Protein AF-A0AAN1WHG3-F1 (afdb_monomer_lite)

pLDDT: mean 89.38, std 13.82, range [40.22, 98.0]

Structure (mmCIF, N/CA/C/O backbone):
data_AF-A0AAN1WHG3-F1
#
_entry.id   AF-A0AAN1WHG3-F1
#
loop_
_atom_site.group_PDB
_atom_site.id
_atom_site.type_symbol
_atom_site.label_atom_id
_atom_site.label_alt_id
_atom_site.label_comp_id
_atom_site.label_asym_id
_atom_site.label_entity_id
_atom_site.label_seq_id
_atom_site.pdbx_PDB_ins_code
_atom_site.Cartn_x
_atom_site.Cartn_y
_atom_site.Cartn_z
_atom_site.occupancy
_atom_site.B_iso_or_equiv
_atom_site.auth_seq_id
_atom_site.auth_comp_id
_atom_site.auth_asym_id
_atom_site.auth_atom_id
_atom_site.pdbx_PDB_model_num
ATOM 1 N N . MET A 1 1 ? 24.812 7.444 14.560 1.00 40.22 1 MET A N 1
ATOM 2 C CA . MET A 1 1 ? 23.475 6.914 14.903 1.00 40.22 1 MET A CA 1
ATOM 3 C C . MET A 1 1 ? 23.362 5.545 14.266 1.00 40.22 1 MET A C 1
ATOM 5 O O . MET A 1 1 ? 23.549 5.446 13.061 1.00 40.22 1 MET A O 1
ATOM 9 N N . VAL A 1 2 ? 23.175 4.490 15.058 1.00 43.69 2 VAL A N 1
ATOM 10 C CA . VAL A 1 2 ? 22.998 3.138 14.516 1.00 43.69 2 VAL A CA 1
ATOM 11 C C . VAL A 1 2 ? 21.571 3.063 13.983 1.00 43.69 2 VAL A C 1
ATOM 13 O O . VAL A 1 2 ? 20.627 3.007 14.765 1.00 43.69 2 VAL A O 1
ATOM 16 N N . PHE A 1 3 ? 21.403 3.117 12.661 1.00 47.38 3 PHE A N 1
ATOM 17 C CA . PHE A 1 3 ? 20.163 2.674 12.032 1.00 47.38 3 PHE A CA 1
ATOM 18 C C . PHE A 1 3 ? 20.084 1.168 12.264 1.00 47.38 3 PHE A C 1
ATOM 20 O O . PHE A 1 3 ? 20.718 0.387 11.559 1.00 47.38 3 PHE A O 1
ATOM 27 N N . THR A 1 4 ? 19.367 0.744 13.302 1.00 51.38 4 THR A N 1
ATOM 28 C CA . THR A 1 4 ? 19.010 -0.662 13.449 1.00 51.38 4 THR A CA 1
ATOM 29 C C . THR A 1 4 ? 18.088 -0.993 12.280 1.00 51.38 4 THR A C 1
ATOM 31 O O . THR A 1 4 ? 16.893 -0.710 12.335 1.00 51.38 4 THR A O 1
ATOM 34 N N . MET A 1 5 ? 18.639 -1.551 11.197 1.00 53.88 5 MET A N 1
ATOM 35 C CA . MET A 1 5 ? 17.845 -2.265 10.202 1.00 53.88 5 MET A CA 1
ATOM 36 C C . MET A 1 5 ? 17.252 -3.472 10.924 1.00 53.88 5 MET A C 1
ATOM 38 O O . MET A 1 5 ? 17.862 -4.537 10.982 1.00 53.88 5 MET A O 1
ATOM 42 N N . MET A 1 6 ? 16.108 -3.282 11.582 1.00 63.91 6 MET A N 1
ATOM 43 C CA . MET A 1 6 ? 15.349 -4.400 12.114 1.00 63.91 6 MET A CA 1
ATOM 44 C C . MET A 1 6 ? 14.980 -5.261 10.917 1.00 63.91 6 MET A C 1
ATOM 46 O O . MET A 1 6 ? 14.222 -4.824 10.051 1.00 63.91 6 MET A O 1
ATOM 50 N N . SER A 1 7 ? 15.550 -6.462 10.858 1.00 78.44 7 SER A N 1
ATOM 51 C CA . SER A 1 7 ? 15.148 -7.464 9.884 1.00 78.44 7 SER A CA 1
ATOM 52 C C . SER A 1 7 ? 13.621 -7.587 9.900 1.00 78.44 7 SER A C 1
ATOM 54 O O . SER A 1 7 ? 13.028 -7.536 10.989 1.00 78.44 7 SER A O 1
ATOM 56 N N . PRO A 1 8 ? 12.976 -7.738 8.730 1.00 84.56 8 PRO A N 1
ATOM 57 C CA . PRO A 1 8 ? 11.539 -7.945 8.666 1.00 84.56 8 PRO A CA 1
ATOM 58 C C . PRO A 1 8 ? 11.142 -9.073 9.616 1.00 84.56 8 PRO A C 1
ATOM 60 O O . PRO A 1 8 ? 11.719 -10.163 9.580 1.00 84.56 8 PRO A O 1
ATOM 63 N N . LYS A 1 9 ? 10.193 -8.796 10.511 1.00 91.06 9 LYS A N 1
ATOM 64 C CA . LYS A 1 9 ? 9.676 -9.823 11.415 1.00 91.06 9 LYS A CA 1
ATOM 65 C C . LYS A 1 9 ? 8.826 -10.816 10.608 1.00 91.06 9 LYS A C 1
ATOM 67 O O . LYS A 1 9 ? 8.298 -10.449 9.558 1.00 91.06 9 LYS A O 1
ATOM 72 N N . PRO A 1 10 ? 8.675 -12.070 11.061 1.00 94.75 10 PRO A N 1
ATOM 73 C CA . PRO A 1 10 ? 7.758 -13.002 10.413 1.00 94.75 10 PRO A CA 1
ATOM 74 C C . PRO A 1 10 ? 6.324 -12.460 10.444 1.00 94.75 10 PRO A C 1
ATOM 76 O O . PRO A 1 10 ? 5.955 -11.697 11.340 1.00 94.75 10 PRO A O 1
ATOM 79 N N . ILE A 1 11 ? 5.497 -12.889 9.489 1.00 93.00 11 ILE A N 1
ATOM 80 C CA . ILE A 1 11 ? 4.119 -12.400 9.337 1.00 93.00 11 ILE A CA 1
ATOM 81 C C . ILE A 1 11 ? 3.270 -12.575 10.610 1.00 93.00 11 ILE A C 1
ATOM 83 O O . ILE A 1 11 ? 2.438 -11.722 10.909 1.00 93.00 11 ILE A O 1
ATOM 87 N N . ASP A 1 12 ? 3.529 -13.613 11.412 1.00 94.12 12 ASP A N 1
ATOM 88 C CA . ASP A 1 12 ? 2.815 -13.878 12.670 1.00 94.12 12 ASP A CA 1
ATOM 89 C C . ASP A 1 12 ? 2.963 -12.759 13.704 1.00 94.12 12 ASP A C 1
ATOM 91 O O . ASP A 1 12 ? 2.016 -12.461 14.431 1.00 94.12 12 ASP A O 1
ATOM 95 N N . TYR A 1 13 ? 4.110 -12.074 13.728 1.00 93.19 13 TYR A N 1
ATOM 96 C CA . TYR A 1 13 ? 4.289 -10.902 14.582 1.00 93.19 13 TYR A CA 1
ATOM 97 C C . TYR A 1 13 ? 3.292 -9.794 14.218 1.00 93.19 13 TYR A C 1
ATOM 99 O O . TYR A 1 13 ? 2.700 -9.184 15.103 1.00 93.19 13 TYR A O 1
ATOM 107 N N . TYR A 1 14 ? 3.083 -9.543 12.923 1.00 91.38 14 TYR A N 1
ATOM 108 C CA . TYR A 1 14 ? 2.160 -8.508 12.453 1.00 91.38 14 TYR A CA 1
ATOM 109 C C . TYR A 1 14 ? 0.696 -8.926 12.600 1.00 91.38 14 TYR A C 1
ATOM 111 O O . TYR A 1 14 ? -0.141 -8.077 12.898 1.00 91.38 14 TYR A O 1
ATOM 119 N N . ARG A 1 15 ? 0.387 -10.227 12.489 1.00 92.31 15 ARG A N 1
ATOM 120 C CA . ARG A 1 15 ? -0.941 -10.754 12.842 1.00 92.31 15 ARG A CA 1
ATOM 121 C C . ARG A 1 15 ? -1.295 -10.424 14.291 1.00 92.31 15 ARG A C 1
ATOM 123 O O . ARG A 1 15 ? -2.402 -9.978 14.538 1.00 92.31 15 ARG A O 1
ATOM 130 N N . GLY A 1 16 ? -0.343 -10.523 15.221 1.00 92.12 16 GLY A N 1
ATOM 131 C CA . GLY A 1 16 ? -0.541 -10.103 16.615 1.00 92.12 16 GLY A CA 1
ATOM 132 C C . GLY A 1 16 ? -0.735 -8.593 16.830 1.00 92.12 16 GLY A C 1
ATOM 133 O O . GLY A 1 16 ? -1.121 -8.189 17.922 1.00 92.12 16 GLY A O 1
ATOM 134 N N . LEU A 1 17 ? -0.472 -7.754 15.820 1.00 90.00 17 LEU A N 1
ATOM 135 C CA . LEU A 1 17 ? -0.656 -6.296 15.868 1.00 90.00 17 LEU A CA 1
ATOM 136 C C . LEU A 1 17 ? -1.952 -5.819 15.203 1.00 90.00 17 LEU A C 1
ATOM 138 O O . LEU A 1 17 ? -2.214 -4.620 15.197 1.00 90.00 17 LEU A O 1
ATOM 142 N N . THR A 1 18 ? -2.722 -6.726 14.606 1.00 90.50 18 THR A N 1
ATOM 143 C CA . THR A 1 18 ? -3.941 -6.403 13.859 1.00 90.50 18 THR A CA 1
ATOM 144 C C . THR A 1 18 ? -5.083 -7.282 14.350 1.00 90.50 18 THR A C 1
ATOM 146 O O . THR A 1 18 ? -4.872 -8.431 14.726 1.00 90.50 18 THR A O 1
ATOM 149 N N . SER A 1 19 ? -6.304 -6.753 14.366 1.00 87.12 19 SER A N 1
ATOM 150 C CA . SER A 1 19 ? -7.481 -7.501 14.842 1.00 87.12 19 SER A CA 1
ATOM 151 C C . SER A 1 19 ? -8.330 -8.085 13.709 1.00 87.12 19 SER A C 1
ATOM 153 O O . SER A 1 19 ? -9.312 -8.776 13.974 1.00 87.12 19 SER A O 1
ATOM 155 N N . GLY A 1 20 ? -7.948 -7.839 12.450 1.00 86.12 20 GLY A N 1
ATOM 156 C CA . GLY A 1 20 ? -8.797 -8.109 11.289 1.00 86.12 20 GLY A CA 1
ATOM 157 C C . GLY A 1 20 ? -10.022 -7.185 11.242 1.00 86.12 20 GLY A C 1
ATOM 158 O O . GLY A 1 20 ? -10.215 -6.344 12.116 1.00 86.12 20 GLY A O 1
ATOM 159 N N . GLY A 1 21 ? -10.852 -7.328 10.207 1.00 89.94 21 GLY A N 1
ATOM 160 C CA . GLY A 1 21 ? -12.053 -6.510 10.013 1.00 89.94 21 GLY A CA 1
ATOM 161 C C . GLY A 1 21 ? -12.074 -5.782 8.672 1.00 89.94 21 GLY A C 1
ATOM 162 O O . GLY A 1 21 ? -11.356 -6.148 7.743 1.00 89.94 21 GLY A O 1
ATOM 163 N N . SER A 1 22 ? -12.943 -4.774 8.570 1.00 92.00 22 SER A N 1
ATOM 164 C CA . SER A 1 22 ? -13.053 -3.901 7.397 1.00 92.00 22 SER A CA 1
ATOM 165 C C . SER A 1 22 ? -12.453 -2.538 7.711 1.00 92.00 22 SER A C 1
ATOM 167 O O . SER A 1 22 ? -12.817 -1.925 8.711 1.00 92.00 22 SER A O 1
ATOM 169 N N . TYR A 1 23 ? -11.572 -2.069 6.834 1.00 91.00 23 TYR A N 1
ATOM 170 C CA . TYR A 1 23 ? -10.930 -0.761 6.916 1.00 91.00 23 TYR A CA 1
ATOM 171 C C . TYR A 1 23 ? -11.154 -0.030 5.594 1.00 91.00 23 TYR A C 1
ATOM 173 O O . TYR A 1 23 ? -11.172 -0.660 4.535 1.00 91.00 23 TYR A O 1
ATOM 181 N N . LEU A 1 24 ? -11.352 1.285 5.652 1.00 90.62 24 LEU A N 1
ATOM 182 C CA . LEU A 1 24 ? -11.626 2.119 4.484 1.00 90.62 24 LEU A CA 1
ATOM 183 C C . LEU A 1 24 ? -10.523 3.167 4.343 1.00 90.62 24 LEU A C 1
ATOM 185 O O . LEU A 1 24 ? -10.125 3.780 5.324 1.00 90.62 24 LEU A O 1
ATOM 189 N N . ALA A 1 25 ? -10.060 3.397 3.116 1.00 91.06 25 ALA A N 1
ATOM 190 C CA . ALA A 1 25 ? -9.149 4.486 2.785 1.00 91.06 25 ALA A CA 1
ATOM 191 C C . ALA A 1 25 ? -9.767 5.331 1.671 1.00 91.06 25 ALA A C 1
ATOM 193 O O . ALA A 1 25 ? -10.251 4.799 0.671 1.00 91.06 25 ALA A O 1
ATOM 194 N N . MET A 1 26 ? -9.754 6.651 1.844 1.00 93.69 26 MET A N 1
ATOM 195 C CA . MET A 1 26 ? -10.182 7.590 0.810 1.00 93.69 26 MET A CA 1
ATOM 196 C C . MET A 1 26 ? -8.982 7.946 -0.061 1.00 93.69 26 MET A C 1
ATOM 198 O O . MET A 1 26 ? -8.000 8.482 0.447 1.00 93.69 26 MET A O 1
ATOM 202 N N . LEU A 1 27 ? -9.063 7.638 -1.356 1.00 96.06 27 LEU A N 1
ATOM 203 C CA . LEU A 1 27 ? -7.952 7.799 -2.292 1.00 96.06 27 LEU A CA 1
ATOM 204 C C . LEU A 1 27 ? -8.244 8.883 -3.328 1.00 96.06 27 LEU A C 1
ATOM 206 O O . LEU A 1 27 ? -9.383 9.040 -3.773 1.00 96.06 27 LEU A O 1
ATOM 210 N N . SER A 1 28 ? -7.199 9.589 -3.755 1.00 97.62 28 SER A N 1
ATOM 211 C CA . SER A 1 28 ? -7.247 10.366 -4.993 1.00 97.62 28 SER A CA 1
ATOM 212 C C . SER A 1 28 ? -7.257 9.442 -6.218 1.00 97.62 28 SER A C 1
ATOM 214 O O . SER A 1 28 ? -6.938 8.253 -6.131 1.00 97.62 28 SER A O 1
ATOM 216 N N . GLN A 1 29 ? -7.591 9.994 -7.387 1.00 97.88 29 GLN A N 1
ATOM 217 C CA . GLN A 1 29 ? -7.552 9.246 -8.646 1.00 97.88 29 GLN A CA 1
ATOM 218 C C . GLN A 1 29 ? -6.152 8.681 -8.937 1.00 97.88 29 GLN A C 1
ATOM 220 O O . GLN A 1 29 ? -6.034 7.520 -9.321 1.00 97.88 29 GLN A O 1
ATOM 225 N N . ASP A 1 30 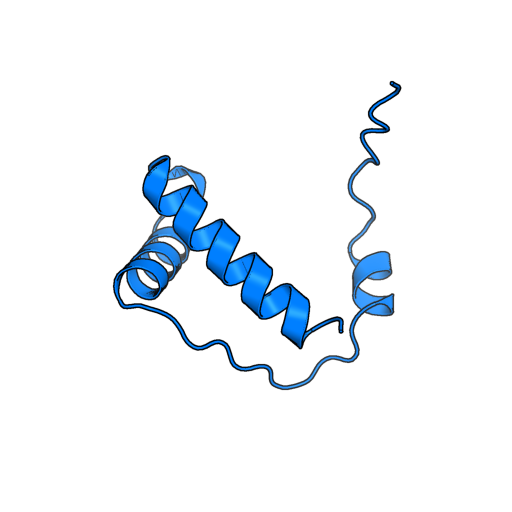? -5.100 9.465 -8.693 1.00 98.00 30 ASP A N 1
ATOM 226 C CA . ASP A 1 30 ? -3.716 9.048 -8.946 1.00 98.00 30 ASP A CA 1
ATOM 227 C C . ASP A 1 30 ? -3.280 7.925 -8.001 1.00 98.00 30 ASP A C 1
ATOM 229 O O . ASP A 1 30 ? -2.640 6.961 -8.417 1.00 98.00 30 ASP A O 1
ATOM 233 N N . GLN A 1 31 ? -3.687 8.003 -6.730 1.00 97.62 31 GLN A N 1
ATOM 234 C CA . GLN A 1 31 ? -3.451 6.938 -5.756 1.00 97.62 31 GLN A CA 1
ATOM 235 C C . GLN A 1 31 ? -4.161 5.644 -6.168 1.00 97.62 31 GLN A C 1
ATOM 237 O O . GLN A 1 31 ? -3.558 4.573 -6.137 1.00 97.62 31 GLN A O 1
ATOM 242 N N . ALA A 1 32 ? -5.420 5.737 -6.607 1.00 97.62 32 ALA A N 1
ATOM 243 C CA . ALA A 1 32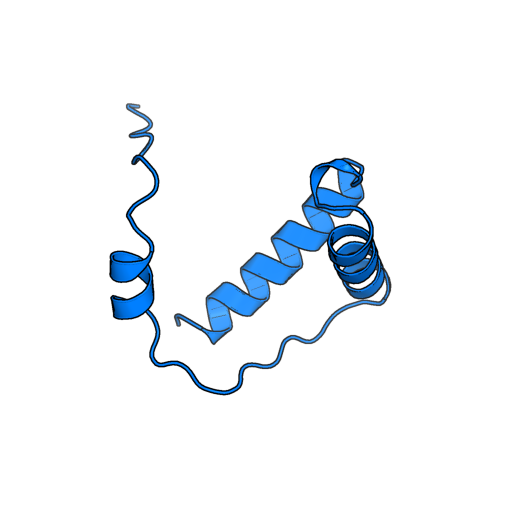 ? -6.165 4.582 -7.097 1.00 97.62 32 ALA A CA 1
ATOM 244 C C . ALA A 1 32 ? -5.512 3.964 -8.350 1.00 97.62 32 ALA A C 1
ATOM 246 O O . ALA A 1 32 ? -5.399 2.741 -8.442 1.00 97.62 32 ALA A O 1
ATOM 247 N N . ALA A 1 33 ? -5.031 4.790 -9.284 1.00 98.00 33 ALA A N 1
ATOM 248 C CA . ALA A 1 33 ? -4.330 4.330 -10.481 1.00 98.00 33 ALA A CA 1
ATOM 249 C C . ALA A 1 33 ? -3.006 3.625 -10.143 1.00 98.00 33 ALA A C 1
ATOM 251 O O . ALA A 1 33 ? -2.726 2.556 -10.689 1.00 98.00 33 ALA A O 1
ATOM 252 N N . ALA A 1 34 ? -2.221 4.176 -9.212 1.00 97.69 34 ALA A N 1
ATOM 253 C CA . ALA A 1 34 ? -0.974 3.568 -8.753 1.00 97.69 34 ALA A CA 1
ATOM 254 C C . ALA A 1 34 ? -1.217 2.197 -8.102 1.00 97.69 34 ALA A C 1
ATOM 256 O O . ALA A 1 34 ? -0.510 1.239 -8.413 1.00 97.69 34 ALA A O 1
ATOM 257 N N . VAL A 1 35 ? -2.252 2.076 -7.260 1.00 97.31 35 VAL A N 1
ATOM 258 C CA . VAL A 1 35 ? -2.659 0.795 -6.655 1.00 97.31 35 VAL A CA 1
ATOM 259 C C . VAL A 1 35 ? -3.038 -0.223 -7.729 1.00 97.31 35 VAL A C 1
ATOM 261 O O . VAL A 1 35 ? -2.571 -1.360 -7.682 1.00 97.31 35 VAL A O 1
ATOM 264 N N . LEU A 1 36 ? -3.847 0.183 -8.712 1.00 97.88 36 LEU A N 1
ATOM 265 C CA . LEU A 1 36 ? -4.288 -0.707 -9.783 1.00 97.88 36 LEU A CA 1
ATOM 266 C C 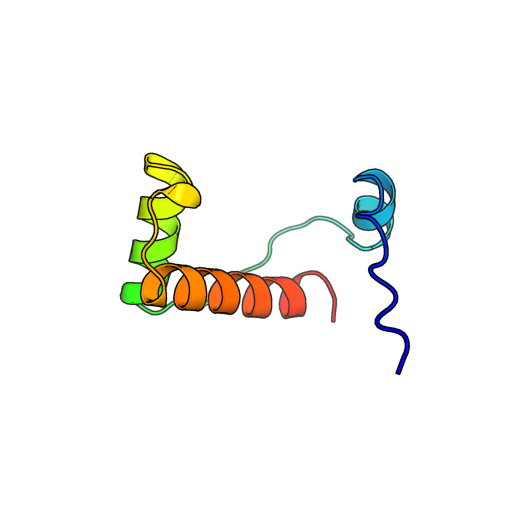. LEU A 1 36 ? -3.104 -1.202 -10.625 1.00 97.88 36 LEU A C 1
ATOM 268 O O . LEU A 1 36 ? -2.937 -2.402 -10.821 1.00 97.88 36 LEU A O 1
ATOM 272 N N . LYS A 1 37 ? -2.213 -0.296 -11.036 1.00 97.81 37 LYS A N 1
ATOM 273 C CA . LYS A 1 37 ? -1.006 -0.651 -11.791 1.00 97.81 37 LYS A CA 1
ATOM 274 C C . LYS A 1 37 ? -0.082 -1.575 -10.995 1.00 97.81 37 LYS A C 1
ATOM 276 O O . LYS A 1 37 ? 0.452 -2.532 -11.555 1.00 97.81 37 LYS A O 1
ATOM 281 N N . ALA A 1 38 ? 0.095 -1.312 -9.699 1.00 97.75 38 ALA A N 1
ATOM 282 C CA . ALA A 1 38 ? 0.902 -2.149 -8.813 1.00 97.75 38 ALA A CA 1
ATOM 283 C C . ALA A 1 38 ? 0.331 -3.564 -8.679 1.00 97.75 38 ALA A C 1
ATOM 285 O O . ALA A 1 38 ? 1.094 -4.525 -8.605 1.00 97.75 38 ALA A O 1
ATOM 286 N N . HIS A 1 39 ? -0.995 -3.693 -8.646 1.00 97.38 39 HIS A N 1
ATOM 287 C CA . HIS A 1 39 ? -1.670 -4.983 -8.613 1.00 97.38 39 HIS A CA 1
ATOM 288 C C . HIS A 1 39 ? -1.490 -5.746 -9.934 1.00 97.38 39 HIS A C 1
ATOM 290 O O . HIS A 1 39 ? -1.111 -6.916 -9.919 1.00 97.38 39 HIS A O 1
ATOM 296 N N . ASP A 1 40 ? -1.699 -5.078 -11.068 1.00 97.81 40 ASP A N 1
ATOM 297 C CA . ASP A 1 40 ? -1.728 -5.729 -12.383 1.00 97.81 40 ASP A CA 1
ATOM 298 C C . ASP A 1 40 ? -0.331 -6.079 -12.914 1.00 97.81 40 ASP A C 1
ATOM 300 O O . ASP A 1 40 ? -0.145 -7.097 -13.583 1.00 97.81 40 ASP A O 1
ATOM 304 N N . HIS A 1 41 ? 0.668 -5.249 -12.606 1.00 97.31 41 HIS A N 1
ATOM 305 C CA . HIS A 1 41 ? 2.025 -5.370 -13.150 1.00 97.31 41 HIS A CA 1
ATOM 306 C C . HIS A 1 41 ? 3.111 -5.571 -12.085 1.00 97.31 41 HIS A C 1
ATOM 308 O O . HIS A 1 41 ? 4.282 -5.758 -12.422 1.00 97.31 41 HIS A O 1
ATOM 314 N N . GLY A 1 42 ? 2.742 -5.565 -10.804 1.00 96.19 42 GLY A N 1
ATOM 315 C CA . GLY A 1 42 ? 3.671 -5.635 -9.682 1.00 96.19 42 GLY A CA 1
ATOM 316 C C . GLY A 1 42 ? 4.282 -4.277 -9.320 1.00 96.19 42 GLY A C 1
ATOM 317 O O . GLY A 1 42 ? 4.408 -3.371 -10.141 1.00 96.19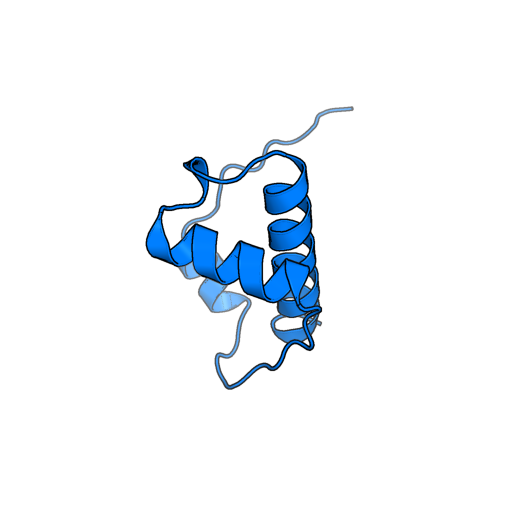 42 GLY A O 1
ATOM 318 N N . ILE A 1 43 ? 4.736 -4.152 -8.069 1.00 94.94 43 ILE A N 1
ATOM 319 C CA . ILE A 1 43 ? 5.335 -2.913 -7.530 1.00 94.94 43 ILE A CA 1
ATOM 320 C C . ILE A 1 43 ? 6.580 -2.487 -8.329 1.00 94.94 43 ILE A C 1
ATOM 322 O O . ILE A 1 43 ? 6.842 -1.299 -8.484 1.00 94.94 43 ILE A O 1
ATOM 326 N N . ALA A 1 44 ? 7.327 -3.444 -8.890 1.00 95.88 44 ALA A N 1
ATOM 327 C CA . ALA A 1 44 ? 8.523 -3.167 -9.689 1.00 95.88 44 ALA A CA 1
ATOM 328 C C . ALA A 1 44 ? 8.236 -2.418 -11.007 1.00 95.88 44 ALA A C 1
ATOM 330 O O . ALA A 1 44 ? 9.163 -1.880 -11.606 1.00 95.88 44 ALA A O 1
ATOM 331 N N . ALA A 1 45 ? 6.978 -2.383 -11.461 1.00 95.69 45 ALA A N 1
ATOM 332 C CA . ALA A 1 45 ? 6.560 -1.651 -12.655 1.00 95.69 45 ALA A CA 1
ATOM 333 C C . ALA A 1 45 ? 6.219 -0.173 -12.381 1.00 95.69 45 ALA A C 1
ATOM 335 O O . ALA A 1 45 ? 5.865 0.558 -13.312 1.00 95.69 45 ALA A O 1
ATOM 336 N N . LEU A 1 46 ? 6.288 0.265 -11.120 1.00 96.12 46 LEU A N 1
ATOM 337 C CA .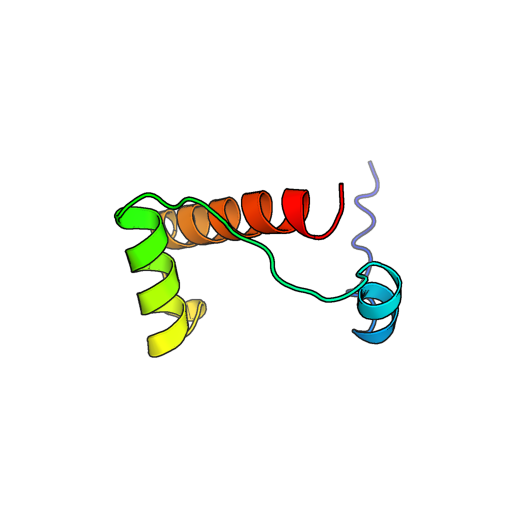 LEU A 1 46 ? 6.003 1.640 -10.732 1.00 96.12 46 LEU A CA 1
ATOM 338 C C . LEU A 1 46 ? 7.224 2.552 -10.918 1.00 96.12 46 LEU A C 1
ATOM 340 O O . LEU A 1 46 ? 8.349 2.205 -10.559 1.00 96.12 46 LEU A O 1
ATOM 344 N N . GLY A 1 47 ? 6.986 3.753 -11.438 1.00 96.62 47 GLY A N 1
ATOM 345 C CA . GLY A 1 47 ? 7.934 4.860 -11.394 1.00 96.62 47 GLY A CA 1
ATOM 346 C C . GLY A 1 47 ? 8.042 5.464 -9.990 1.00 96.62 47 GLY A C 1
ATOM 347 O O . GLY A 1 47 ? 7.226 5.192 -9.114 1.00 96.62 47 GLY A O 1
ATOM 348 N N . ILE A 1 48 ? 9.034 6.330 -9.775 1.00 96.56 48 ILE A N 1
ATOM 349 C CA . ILE A 1 48 ? 9.335 6.917 -8.453 1.00 96.56 48 ILE A CA 1
ATOM 350 C C . ILE A 1 48 ? 8.123 7.655 -7.858 1.00 96.56 48 ILE A C 1
ATOM 352 O O . ILE A 1 48 ? 7.822 7.502 -6.676 1.00 96.56 48 ILE A O 1
ATOM 356 N N . GLU A 1 49 ? 7.408 8.428 -8.675 1.00 96.56 49 GLU A N 1
ATOM 357 C CA . GLU A 1 49 ? 6.216 9.168 -8.239 1.00 96.56 49 GLU A CA 1
ATOM 358 C C . GLU A 1 49 ? 5.058 8.225 -7.888 1.00 96.56 49 GLU A C 1
ATOM 360 O O . GLU A 1 49 ? 4.375 8.414 -6.884 1.00 96.56 49 GLU A O 1
ATOM 365 N N . GLU A 1 50 ? 4.878 7.158 -8.667 1.00 97.38 50 GLU A N 1
ATOM 366 C CA . GLU A 1 50 ? 3.842 6.148 -8.433 1.00 97.38 50 GLU A CA 1
ATOM 367 C C . GLU A 1 50 ? 4.129 5.329 -7.164 1.00 97.38 50 GLU A C 1
ATOM 369 O O . GLU A 1 50 ? 3.209 5.024 -6.405 1.00 97.38 50 GLU A O 1
ATOM 374 N N . VAL A 1 51 ? 5.403 5.026 -6.885 1.00 97.62 51 VAL A N 1
ATOM 375 C CA . VAL A 1 51 ? 5.827 4.411 -5.616 1.00 97.62 51 VAL A CA 1
ATOM 376 C C . VAL A 1 51 ? 5.475 5.322 -4.443 1.00 97.62 51 VAL A C 1
ATOM 378 O O . VAL A 1 51 ? 4.897 4.855 -3.466 1.00 97.62 51 VAL A O 1
ATOM 381 N N . ALA A 1 52 ? 5.739 6.627 -4.553 1.00 97.62 52 ALA A N 1
ATOM 382 C CA . ALA A 1 52 ? 5.384 7.577 -3.502 1.00 97.62 52 ALA A CA 1
ATOM 383 C C . ALA A 1 52 ? 3.864 7.643 -3.259 1.00 97.62 52 ALA A C 1
ATOM 385 O O . ALA A 1 52 ? 3.431 7.791 -2.115 1.00 97.62 52 ALA A O 1
ATOM 386 N N . LEU A 1 53 ? 3.044 7.507 -4.307 1.00 97.75 53 LEU A N 1
ATOM 387 C CA . LEU A 1 53 ? 1.585 7.419 -4.177 1.00 97.75 53 LEU A CA 1
ATOM 388 C C . LEU A 1 53 ? 1.155 6.129 -3.466 1.00 97.75 53 LEU A C 1
ATOM 390 O O . LEU A 1 53 ? 0.303 6.182 -2.578 1.00 97.75 53 LEU A O 1
ATOM 394 N N . LEU A 1 54 ? 1.762 4.987 -3.801 1.00 96.81 54 LEU A N 1
ATOM 395 C CA . LEU A 1 54 ? 1.492 3.719 -3.122 1.00 96.81 54 LEU A CA 1
ATOM 396 C C . LEU A 1 54 ? 1.897 3.776 -1.639 1.00 96.81 54 LEU A C 1
ATOM 398 O O . LEU A 1 54 ? 1.135 3.341 -0.777 1.00 96.81 54 LEU A O 1
ATOM 402 N N . ASP A 1 55 ? 3.043 4.375 -1.319 1.00 96.25 55 ASP A N 1
ATOM 403 C CA . ASP A 1 55 ? 3.496 4.562 0.064 1.00 96.25 55 ASP A CA 1
ATOM 404 C C . ASP A 1 55 ? 2.531 5.440 0.877 1.00 96.25 55 ASP A C 1
ATOM 406 O O . ASP A 1 55 ? 2.252 5.147 2.044 1.00 96.25 55 ASP A O 1
ATOM 410 N N . GLN A 1 56 ? 1.959 6.485 0.269 1.00 96.31 56 GLN A N 1
ATOM 411 C CA . GLN A 1 56 ? 0.916 7.296 0.907 1.00 96.31 56 GLN A CA 1
ATOM 412 C C . GLN A 1 56 ? -0.333 6.467 1.223 1.00 96.31 56 GLN A C 1
ATOM 414 O O . GLN A 1 56 ? -0.847 6.549 2.339 1.00 96.31 56 GLN A O 1
ATOM 419 N N . VAL A 1 57 ? -0.789 5.629 0.284 1.00 96.12 57 VAL A N 1
ATOM 420 C CA . VAL A 1 57 ? -1.928 4.714 0.491 1.00 96.12 57 VAL A CA 1
ATOM 421 C C . VAL A 1 57 ? -1.649 3.764 1.658 1.00 96.12 57 VAL A C 1
ATOM 423 O O . VAL A 1 57 ? -2.484 3.606 2.550 1.00 96.12 57 VAL A O 1
ATOM 426 N N . MET A 1 58 ? -0.452 3.173 1.696 1.00 94.88 58 MET A N 1
ATOM 427 C CA . MET A 1 58 ? -0.031 2.282 2.780 1.00 94.88 58 MET A CA 1
ATOM 428 C C . MET A 1 58 ? 0.023 3.005 4.129 1.00 94.88 58 MET A C 1
ATOM 430 O O . MET A 1 58 ? -0.327 2.417 5.151 1.00 94.88 58 MET A O 1
ATOM 434 N N . SER A 1 59 ? 0.425 4.278 4.148 1.00 94.06 59 SER A N 1
ATOM 435 C CA . SER A 1 59 ? 0.434 5.107 5.356 1.00 94.06 59 SER A CA 1
ATOM 436 C C . SER A 1 59 ? -0.979 5.377 5.883 1.00 94.06 59 SER A C 1
ATOM 438 O O . SER A 1 59 ? -1.216 5.235 7.083 1.00 94.06 59 SER A O 1
ATOM 440 N N . ILE A 1 60 ? -1.929 5.694 4.992 1.00 92.62 60 ILE A N 1
ATOM 441 C CA . ILE A 1 60 ? -3.343 5.891 5.349 1.00 92.62 60 ILE A CA 1
ATOM 442 C C . ILE A 1 60 ? -3.899 4.606 5.970 1.00 92.62 60 ILE A C 1
ATOM 444 O O . ILE A 1 60 ? -4.384 4.622 7.098 1.00 92.62 60 ILE A O 1
ATOM 448 N N . LEU A 1 61 ? -3.743 3.471 5.281 1.00 92.75 61 LEU A N 1
ATOM 449 C CA . LEU A 1 61 ? -4.217 2.179 5.781 1.00 92.75 61 LEU A CA 1
ATOM 450 C C . LEU A 1 61 ? -3.548 1.786 7.097 1.00 92.75 61 LEU A C 1
ATOM 452 O O . LEU A 1 61 ? -4.211 1.242 7.974 1.00 92.75 61 LEU A O 1
ATOM 456 N N . LYS A 1 62 ? -2.253 2.074 7.265 1.00 91.44 62 LYS A N 1
ATOM 457 C CA . LYS A 1 62 ? -1.533 1.820 8.516 1.00 91.44 62 LYS A CA 1
ATOM 458 C C . LYS A 1 62 ? -2.185 2.535 9.703 1.00 91.44 62 LYS A C 1
ATOM 460 O O . LYS A 1 62 ? -2.268 1.925 10.765 1.00 91.44 62 LYS A O 1
ATOM 465 N N . GLY A 1 63 ? -2.620 3.784 9.527 1.00 88.31 63 GLY A N 1
ATOM 466 C CA . GLY A 1 63 ? -3.330 4.535 10.566 1.00 88.31 63 GLY A CA 1
ATOM 467 C C . GLY A 1 63 ? -4.666 3.896 10.950 1.00 88.31 63 GLY A C 1
ATOM 468 O O . GLY A 1 63 ? -5.005 3.851 12.126 1.00 88.31 63 GLY A O 1
ATOM 469 N N . GLU A 1 64 ? -5.375 3.324 9.976 1.00 89.12 64 GLU A N 1
ATOM 470 C CA . GLU A 1 64 ? -6.665 2.661 10.203 1.00 89.12 64 GLU A CA 1
ATOM 471 C C . GLU A 1 64 ? -6.518 1.278 10.861 1.00 89.12 64 GLU A C 1
ATOM 473 O O . GLU A 1 64 ? -7.261 0.933 11.779 1.00 89.12 64 GLU A O 1
ATOM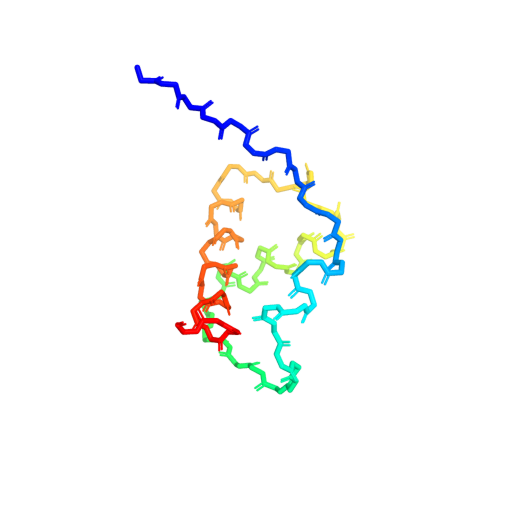 478 N N . ILE A 1 65 ? -5.549 0.466 10.419 1.00 89.94 65 ILE A N 1
ATOM 479 C CA . ILE A 1 65 ? -5.347 -0.900 10.942 1.00 89.94 65 ILE A CA 1
ATOM 480 C C . ILE A 1 65 ? -4.631 -0.927 12.295 1.00 89.94 65 ILE A C 1
ATOM 482 O O . ILE A 1 65 ? -4.686 -1.939 12.998 1.00 89.94 65 ILE A O 1
ATOM 486 N N . ARG A 1 66 ? -3.913 0.148 12.633 1.00 79.50 66 ARG A N 1
ATOM 487 C CA . ARG A 1 66 ? -3.141 0.284 13.866 1.00 79.50 66 ARG A CA 1
ATOM 488 C C . ARG A 1 66 ? -3.107 1.758 14.309 1.00 79.50 66 ARG A C 1
ATOM 490 O O . ARG A 1 66 ? -2.142 2.447 13.959 1.00 79.50 66 ARG A O 1
ATOM 497 N N . PRO A 1 67 ? -4.116 2.216 15.071 1.00 60.12 67 PRO A N 1
ATOM 498 C CA . PRO A 1 67 ? -4.091 3.540 15.685 1.00 60.12 67 PRO A CA 1
ATOM 499 C C . PRO A 1 67 ? -2.962 3.689 16.718 1.00 60.12 67 PRO A C 1
ATOM 501 O O . PRO A 1 67 ? -2.516 2.664 17.295 1.00 60.12 67 PRO A O 1
#

Sequence (67 aa):
MVFTMMSPKPIDYYRGLTSGGSYLAMLSQDQAAAVLKAHDHGIAALGIEEVALLDQVMSILKGEIRP

Secondary structure (DSSP, 8-state):
------PPPPHHHHHTT-----------HHHHHHHHHHHHH-GGG--HHHHHHHHHHHHHHHHHH--

Organism: NCBI:txid2721545

Radius of gyration: 14.29 Å; chains: 1; bounding box: 36×24×30 Å

Foldseek 3Di:
DDPPPPDDDPVVVVVVQFDDDDFDDDADPLLVVLVVCCVVPNPVPDDPVSNVSPVVRVVRVCVGRHD